Protein AF-A0A259IE24-F1 (afdb_monomer_lite)

pLDDT: mean 88.35, std 8.88, range [46.75, 97.12]

Structure (mmCIF, N/CA/C/O backbone):
data_AF-A0A259IE24-F1
#
_entry.id   AF-A0A259IE24-F1
#
loop_
_atom_site.group_PDB
_atom_site.id
_atom_site.type_symbol
_atom_site.label_atom_id
_atom_site.label_alt_id
_atom_site.label_comp_id
_atom_site.label_asym_id
_atom_site.label_entity_id
_atom_site.label_seq_id
_atom_site.pdbx_PDB_ins_code
_atom_site.Cartn_x
_atom_site.Cartn_y
_atom_site.Cartn_z
_atom_site.occupancy
_atom_site.B_iso_or_equiv
_atom_site.auth_seq_id
_atom_site.auth_comp_id
_atom_site.auth_asym_id
_atom_site.auth_atom_id
_atom_site.pdbx_PDB_model_num
ATOM 1 N N . ARG A 1 1 ? 9.094 -13.057 -19.485 1.00 52.09 1 ARG A N 1
ATOM 2 C CA . ARG A 1 1 ? 8.142 -11.927 -19.604 1.00 52.09 1 ARG A CA 1
ATOM 3 C C . ARG A 1 1 ? 6.835 -12.376 -18.971 1.00 52.09 1 ARG A C 1
ATOM 5 O O . ARG A 1 1 ? 6.214 -13.275 -19.516 1.00 52.09 1 ARG A O 1
ATOM 12 N N . ALA A 1 2 ? 6.496 -11.857 -17.792 1.00 59.56 2 ALA A N 1
ATOM 13 C CA . ALA A 1 2 ? 5.246 -12.177 -17.111 1.00 59.56 2 ALA A CA 1
ATOM 14 C C . ALA A 1 2 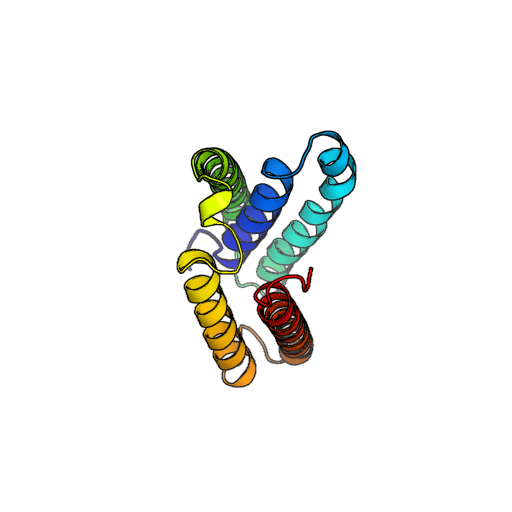? 4.236 -11.082 -17.459 1.00 59.56 2 ALA A C 1
ATOM 16 O O . ALA A 1 2 ? 4.346 -9.956 -16.986 1.00 59.56 2 ALA A O 1
ATOM 17 N N . MET A 1 3 ? 3.319 -11.387 -18.366 1.00 56.72 3 MET A N 1
ATOM 18 C CA . MET A 1 3 ? 2.126 -10.576 -18.562 1.00 56.72 3 MET A CA 1
ATOM 19 C C . MET A 1 3 ? 1.089 -11.109 -17.568 1.00 56.72 3 MET A C 1
ATOM 21 O O . MET A 1 3 ? 0.931 -12.332 -17.510 1.00 56.72 3 MET A O 1
ATOM 25 N N . PRO A 1 4 ? 0.386 -10.275 -16.785 1.00 73.81 4 PRO A N 1
ATOM 26 C CA . PRO A 1 4 ? 0.407 -8.800 -16.686 1.00 73.81 4 PRO A CA 1
ATOM 27 C C . PRO A 1 4 ? 1.441 -8.205 -15.691 1.00 73.81 4 PRO A C 1
ATOM 29 O O . PRO A 1 4 ? 1.991 -8.908 -14.846 1.00 73.81 4 PRO A O 1
ATOM 32 N N . SER A 1 5 ? 1.665 -6.880 -15.753 1.00 78.44 5 SER A N 1
ATOM 33 C CA . SER A 1 5 ? 2.548 -6.141 -14.823 1.00 78.44 5 SER A CA 1
ATOM 34 C C . SER A 1 5 ? 1.998 -6.137 -13.390 1.00 78.44 5 SER A C 1
ATOM 36 O O . SER A 1 5 ? 1.028 -5.438 -13.086 1.00 78.44 5 SER A O 1
ATOM 38 N N . GLY A 1 6 ? 2.655 -6.867 -12.481 1.00 83.88 6 GLY A N 1
ATOM 39 C CA . GLY A 1 6 ? 2.269 -6.928 -11.065 1.00 83.88 6 GLY A CA 1
ATOM 40 C C . GLY A 1 6 ? 2.312 -5.567 -10.358 1.00 83.88 6 GLY A C 1
ATOM 41 O O . GLY A 1 6 ? 1.406 -5.243 -9.597 1.00 83.88 6 GLY A O 1
ATOM 42 N N . HIS A 1 7 ? 3.302 -4.723 -10.673 1.00 85.62 7 HIS A N 1
ATOM 43 C CA . HIS A 1 7 ? 3.398 -3.358 -10.137 1.00 85.62 7 HIS A CA 1
ATOM 44 C C . HIS A 1 7 ? 2.174 -2.518 -10.502 1.00 85.62 7 HIS A C 1
ATOM 46 O O . HIS A 1 7 ? 1.610 -1.823 -9.657 1.00 85.62 7 HIS A O 1
ATOM 52 N N . THR A 1 8 ? 1.742 -2.613 -11.759 1.00 90.50 8 THR A N 1
ATOM 53 C CA . THR A 1 8 ? 0.589 -1.859 -12.244 1.00 90.50 8 THR A CA 1
ATOM 54 C C . THR A 1 8 ? -0.710 -2.388 -11.645 1.00 90.50 8 THR A C 1
ATOM 56 O O . THR A 1 8 ? -1.538 -1.587 -11.220 1.00 90.50 8 THR A O 1
ATOM 59 N N . ILE A 1 9 ? -0.862 -3.713 -11.535 1.00 93.00 9 ILE A N 1
ATOM 60 C CA . ILE A 1 9 ? -2.023 -4.325 -10.871 1.00 93.00 9 ILE A CA 1
ATOM 61 C C . ILE A 1 9 ? -2.140 -3.828 -9.437 1.00 93.00 9 ILE A C 1
ATOM 63 O O . ILE A 1 9 ? -3.191 -3.318 -9.060 1.00 93.00 9 ILE A O 1
ATOM 67 N N . THR A 1 10 ? -1.070 -3.942 -8.649 1.00 92.38 10 THR A N 1
ATOM 68 C CA . THR A 1 10 ? -1.093 -3.565 -7.233 1.00 92.38 10 THR A CA 1
ATOM 69 C C . THR A 1 10 ? -1.372 -2.073 -7.060 1.00 92.38 10 THR A C 1
ATOM 71 O O . THR A 1 10 ? -2.230 -1.708 -6.257 1.00 92.38 10 THR A O 1
ATOM 74 N N . ALA A 1 11 ? -0.724 -1.206 -7.847 1.00 93.06 11 ALA A N 1
ATOM 75 C CA . ALA A 1 11 ? -0.946 0.238 -7.774 1.00 93.06 11 ALA A CA 1
ATOM 76 C C . ALA A 1 11 ? -2.407 0.613 -8.080 1.00 93.06 11 ALA A C 1
ATOM 78 O O . ALA A 1 11 ? -3.037 1.336 -7.305 1.00 93.06 11 ALA A O 1
ATOM 79 N N . PHE A 1 12 ? -2.973 0.081 -9.170 1.00 95.44 12 PHE A N 1
ATOM 80 C CA . PHE A 1 12 ? -4.363 0.353 -9.540 1.00 95.44 12 PHE A CA 1
ATOM 81 C C . PHE A 1 12 ? -5.367 -0.307 -8.591 1.00 95.44 12 PHE A C 1
ATOM 83 O O . PHE A 1 12 ? -6.411 0.288 -8.331 1.00 95.44 12 PHE A O 1
ATOM 90 N N . ALA A 1 13 ? -5.069 -1.480 -8.025 1.00 96.19 13 ALA A N 1
ATOM 91 C CA . ALA A 1 13 ? -5.919 -2.137 -7.030 1.00 96.19 13 ALA A CA 1
ATOM 92 C C . ALA A 1 13 ? -6.012 -1.336 -5.729 1.00 96.19 13 ALA A C 1
ATOM 94 O O . ALA A 1 13 ? -7.112 -1.117 -5.224 1.00 96.19 13 ALA A O 1
ATOM 95 N N . VAL A 1 14 ? -4.885 -0.838 -5.214 1.00 94.31 14 VAL A N 1
ATOM 96 C CA . VAL A 1 14 ? -4.868 -0.014 -3.996 1.00 94.31 14 VAL A CA 1
ATOM 97 C C . VAL A 1 14 ? -5.611 1.301 -4.225 1.00 94.31 14 VAL A C 1
ATOM 99 O O . VAL A 1 14 ? -6.507 1.646 -3.456 1.00 94.31 14 VAL A O 1
ATOM 102 N N . VAL A 1 15 ? -5.288 2.014 -5.306 1.00 94.88 15 VAL A N 1
ATOM 103 C CA . VAL A 1 15 ? -5.915 3.302 -5.627 1.00 94.88 15 VAL A CA 1
ATOM 104 C C . VAL A 1 15 ? -7.419 3.162 -5.866 1.00 94.88 15 VAL A C 1
ATOM 106 O O . VAL A 1 15 ? -8.200 3.931 -5.303 1.00 94.88 15 VAL A O 1
ATOM 109 N N . SER A 1 16 ? -7.848 2.174 -6.655 1.00 94.94 16 SER A N 1
ATOM 110 C CA . SER A 1 16 ? -9.277 1.945 -6.891 1.00 94.94 16 SER A CA 1
ATOM 111 C C . SER A 1 16 ? -9.997 1.503 -5.618 1.00 94.94 16 SER A C 1
ATOM 113 O O . SER A 1 16 ? -11.093 1.991 -5.355 1.00 94.94 16 SER A O 1
ATOM 115 N N . GLY A 1 17 ? -9.367 0.676 -4.778 1.00 94.25 17 GLY A N 1
ATOM 116 C CA . GLY A 1 17 ? -9.891 0.311 -3.463 1.00 94.25 17 GLY A CA 1
ATOM 117 C C . GLY A 1 17 ? -10.149 1.535 -2.583 1.00 94.25 17 GLY A C 1
ATOM 118 O O . GLY A 1 17 ? -11.267 1.715 -2.105 1.00 94.25 17 GLY A O 1
ATOM 119 N N . ILE A 1 18 ? -9.161 2.427 -2.439 1.00 92.56 18 ILE A N 1
ATOM 120 C CA . ILE A 1 18 ? -9.298 3.683 -1.680 1.00 92.56 18 ILE A CA 1
ATOM 121 C C . ILE A 1 18 ? -10.419 4.552 -2.265 1.00 92.56 18 ILE A C 1
ATOM 123 O O . ILE A 1 18 ? -11.289 5.032 -1.534 1.00 92.56 18 ILE A O 1
ATOM 127 N N . TYR A 1 19 ? -10.431 4.731 -3.586 1.00 93.88 19 TYR A N 1
ATOM 128 C CA . TYR A 1 19 ? -11.413 5.565 -4.273 1.00 93.88 19 TYR A CA 1
ATOM 129 C C . TYR A 1 19 ? -12.849 5.041 -4.097 1.00 93.88 19 TYR A C 1
ATOM 131 O O . TYR A 1 19 ? -13.746 5.795 -3.722 1.00 93.88 19 TYR A O 1
ATOM 139 N N . PHE A 1 20 ? -13.089 3.745 -4.315 1.00 93.25 20 PHE A N 1
ATOM 140 C CA . PHE A 1 20 ? -14.430 3.156 -4.231 1.00 93.25 20 PHE A CA 1
ATOM 141 C C . PHE A 1 20 ? -14.897 2.873 -2.797 1.00 93.25 20 PHE A C 1
ATOM 143 O O . PHE A 1 20 ? -16.111 2.810 -2.565 1.00 93.25 20 PHE A O 1
ATOM 150 N N . ALA A 1 21 ? -13.979 2.745 -1.836 1.00 90.94 21 ALA A N 1
ATOM 151 C CA . ALA A 1 21 ? -14.313 2.668 -0.415 1.00 90.94 21 ALA A CA 1
ATOM 152 C C . ALA A 1 21 ? -14.670 4.042 0.179 1.00 90.94 21 ALA A C 1
ATOM 154 O O . ALA A 1 21 ? -15.459 4.107 1.114 1.00 90.94 21 ALA A O 1
ATOM 155 N N . SER A 1 22 ? -14.149 5.134 -0.388 1.00 88.88 22 SER A N 1
ATOM 156 C CA . SER A 1 22 ? -14.409 6.493 0.101 1.00 88.88 22 SER A CA 1
ATOM 157 C C . SER A 1 22 ? -15.839 6.971 -0.172 1.00 88.88 22 SER A C 1
ATOM 159 O O . SER A 1 22 ? -16.481 6.562 -1.150 1.00 88.88 22 SER A O 1
ATOM 161 N N . ASP A 1 23 ? -16.319 7.899 0.657 1.00 86.06 23 ASP A N 1
ATOM 162 C CA . ASP A 1 23 ? -17.609 8.571 0.479 1.00 86.06 23 ASP A CA 1
ATOM 163 C C . ASP A 1 23 ? -17.652 9.451 -0.769 1.00 86.06 23 ASP A C 1
ATOM 165 O O . ASP A 1 23 ? -16.635 9.967 -1.239 1.00 86.06 23 ASP A O 1
ATOM 169 N N . ARG A 1 24 ? -18.862 9.680 -1.291 1.00 80.94 24 ARG A N 1
ATOM 170 C CA . ARG A 1 24 ? -19.077 10.395 -2.558 1.00 80.94 24 ARG A CA 1
ATOM 171 C C . ARG A 1 24 ? -18.483 11.809 -2.573 1.00 80.94 24 ARG A C 1
ATOM 173 O O . ARG A 1 24 ? -17.956 12.205 -3.607 1.00 80.94 24 ARG A O 1
ATOM 180 N N . ASN A 1 25 ? -18.496 12.521 -1.443 1.00 81.81 25 ASN A N 1
ATOM 181 C CA . ASN A 1 25 ? -17.887 13.853 -1.330 1.00 81.81 25 ASN A CA 1
ATOM 182 C C . ASN A 1 25 ? -16.352 13.811 -1.398 1.00 81.81 25 ASN A C 1
ATOM 184 O O . ASN A 1 25 ? -15.741 14.688 -2.000 1.00 81.81 25 ASN A O 1
ATOM 188 N N . ASN A 1 26 ? -15.727 12.770 -0.841 1.00 82.12 26 ASN A N 1
ATOM 189 C CA . ASN A 1 26 ? -14.271 12.619 -0.838 1.00 82.12 26 ASN A CA 1
ATOM 190 C C . ASN A 1 26 ? -13.745 12.053 -2.166 1.00 82.12 26 ASN A C 1
ATOM 192 O O . ASN A 1 26 ? -12.636 12.387 -2.577 1.00 82.12 26 ASN A O 1
ATOM 196 N N . ARG A 1 27 ? -14.550 11.259 -2.889 1.00 84.12 27 ARG A N 1
ATOM 197 C CA . ARG A 1 27 ? -14.184 10.700 -4.206 1.00 84.12 27 ARG A CA 1
ATOM 198 C C . ARG A 1 27 ? -13.749 11.763 -5.203 1.00 84.12 27 ARG A C 1
ATOM 200 O O . ARG A 1 27 ? -12.739 11.584 -5.876 1.00 84.12 27 ARG A O 1
ATOM 207 N N . THR A 1 28 ? -14.470 12.880 -5.275 1.00 80.94 28 THR A N 1
ATOM 208 C CA . THR A 1 28 ? -14.148 13.971 -6.207 1.00 80.94 28 THR A CA 1
ATOM 209 C C . THR A 1 28 ? -12.791 14.604 -5.910 1.00 80.94 28 THR A C 1
ATOM 211 O O . THR A 1 28 ? -12.162 15.118 -6.821 1.00 80.94 28 THR A O 1
ATOM 214 N N . SER A 1 29 ? -12.298 14.528 -4.672 1.00 86.75 29 SER A N 1
ATOM 215 C CA . SER A 1 29 ? -10.965 15.021 -4.305 1.00 86.75 29 SER A CA 1
ATOM 216 C C . SER A 1 29 ? -9.861 13.980 -4.534 1.00 86.75 29 SER A C 1
ATOM 218 O O . SER A 1 29 ? -8.696 14.330 -4.668 1.00 86.75 29 SER A O 1
ATOM 220 N N . LEU A 1 30 ? -10.203 12.690 -4.622 1.00 90.19 30 LEU A N 1
ATOM 221 C CA . LEU A 1 30 ? -9.232 11.592 -4.678 1.00 90.19 30 LEU A CA 1
ATOM 222 C C . LEU A 1 30 ? -8.850 11.149 -6.094 1.00 90.19 30 LEU A C 1
ATOM 224 O O . LEU A 1 30 ? -7.958 10.324 -6.235 1.00 90.19 30 LEU A O 1
ATOM 228 N N . TRP A 1 31 ? -9.479 11.664 -7.154 1.00 89.19 31 TRP A N 1
ATOM 229 C CA . TRP A 1 31 ? -9.234 11.180 -8.524 1.00 89.19 31 TRP A CA 1
ATOM 230 C C . TRP A 1 31 ? -7.760 11.278 -8.964 1.00 89.19 31 TRP A C 1
ATOM 232 O O . TRP A 1 31 ? -7.286 10.437 -9.726 1.00 89.19 31 TRP A O 1
ATOM 242 N N . TRP A 1 32 ? -7.015 12.271 -8.466 1.00 91.31 32 TRP A N 1
ATOM 243 C CA . TRP A 1 32 ? -5.627 12.519 -8.867 1.00 91.31 32 TRP A CA 1
ATOM 244 C C . TRP A 1 32 ? -4.673 11.390 -8.454 1.00 91.31 32 TRP A C 1
ATOM 246 O O . TRP A 1 32 ? -3.622 11.228 -9.070 1.00 91.31 32 TRP A O 1
ATOM 256 N N . ILE A 1 33 ? -5.030 10.553 -7.473 1.00 91.62 33 ILE A N 1
ATOM 257 C CA . ILE A 1 33 ? -4.178 9.431 -7.050 1.00 91.62 33 ILE A CA 1
ATOM 258 C C . ILE A 1 33 ? -4.033 8.369 -8.161 1.00 91.62 33 ILE A C 1
ATOM 260 O O . ILE A 1 33 ? -3.045 7.636 -8.190 1.00 91.62 33 ILE A O 1
ATOM 264 N N . PHE A 1 34 ? -4.957 8.323 -9.133 1.00 92.19 34 PHE A N 1
ATOM 265 C CA . PHE A 1 34 ? -4.811 7.498 -10.339 1.00 92.19 34 PHE A CA 1
ATOM 266 C C . PHE A 1 34 ? -3.666 7.971 -11.242 1.00 92.19 34 PHE A C 1
ATOM 268 O O . PHE A 1 34 ? -3.067 7.149 -11.931 1.00 92.19 34 PHE A O 1
ATOM 275 N N . ILE A 1 35 ? -3.309 9.260 -11.208 1.00 92.69 35 ILE A N 1
ATOM 276 C CA . ILE A 1 35 ? -2.142 9.780 -11.935 1.00 92.69 35 ILE A CA 1
ATOM 277 C C . ILE A 1 35 ? -0.859 9.191 -11.338 1.00 92.69 35 ILE A C 1
ATOM 279 O O . ILE A 1 35 ? 0.010 8.743 -12.084 1.00 92.69 35 ILE A O 1
ATOM 283 N N . ILE A 1 36 ? -0.765 9.099 -10.004 1.00 91.19 36 ILE A N 1
ATOM 284 C CA . ILE A 1 36 ? 0.373 8.444 -9.335 1.00 91.19 36 ILE A CA 1
ATOM 285 C C . ILE A 1 36 ? 0.469 6.973 -9.757 1.00 91.19 36 ILE A C 1
ATOM 287 O O . ILE A 1 36 ? 1.549 6.507 -10.122 1.00 91.19 36 ILE A O 1
ATOM 291 N N . ALA A 1 37 ? -0.652 6.244 -9.755 1.00 90.38 37 ALA A N 1
ATOM 292 C CA . ALA A 1 37 ? -0.673 4.855 -10.221 1.00 90.38 37 ALA A CA 1
ATOM 293 C C . ALA A 1 37 ? -0.268 4.736 -11.704 1.00 90.38 37 ALA A C 1
ATOM 295 O O . ALA A 1 37 ? 0.440 3.801 -12.081 1.00 90.38 37 ALA A O 1
ATOM 296 N N . GLY A 1 38 ? -0.650 5.713 -12.531 1.00 88.94 38 GLY A N 1
ATOM 297 C CA . GLY A 1 38 ? -0.202 5.840 -13.915 1.00 88.94 38 GLY A CA 1
ATOM 298 C C . GLY A 1 38 ? 1.318 5.969 -14.029 1.00 88.94 38 GLY A C 1
ATOM 299 O O . GLY A 1 38 ? 1.933 5.222 -14.789 1.00 88.94 38 GLY A O 1
ATOM 300 N N . PHE A 1 39 ? 1.948 6.833 -13.226 1.00 90.69 39 PHE A N 1
ATOM 301 C CA . PHE A 1 39 ? 3.410 6.956 -13.193 1.00 90.69 39 PHE A CA 1
ATOM 302 C C . PHE A 1 39 ? 4.105 5.667 -12.746 1.00 90.69 39 PHE A C 1
ATOM 304 O O . PHE A 1 39 ? 5.135 5.308 -13.316 1.00 90.69 39 PHE A O 1
ATOM 311 N N . ALA A 1 40 ? 3.522 4.922 -11.802 1.00 86.50 40 ALA A N 1
ATOM 312 C CA . ALA A 1 40 ? 4.034 3.608 -11.415 1.00 86.50 40 ALA A CA 1
ATOM 313 C C . ALA A 1 40 ? 3.965 2.584 -12.564 1.00 86.50 40 ALA A C 1
ATOM 315 O O . ALA A 1 40 ? 4.828 1.719 -12.672 1.00 86.50 40 ALA A O 1
ATOM 316 N N . GLY A 1 41 ? 2.965 2.677 -13.446 1.00 85.12 41 GLY A N 1
ATOM 317 C CA . GLY A 1 41 ? 2.894 1.868 -14.664 1.00 85.12 41 GLY A CA 1
ATOM 318 C C . GLY A 1 41 ? 3.908 2.296 -15.727 1.00 85.12 41 GLY A C 1
ATOM 319 O O . GLY A 1 41 ? 4.619 1.456 -16.277 1.00 85.12 41 GLY A O 1
ATOM 320 N N . ILE A 1 42 ? 4.014 3.602 -15.981 1.00 87.44 42 ILE A N 1
ATOM 321 C CA . ILE A 1 42 ? 4.941 4.173 -16.970 1.00 87.44 42 ILE A CA 1
ATOM 322 C C . ILE A 1 42 ? 6.397 3.890 -16.586 1.00 87.44 42 ILE A C 1
ATOM 324 O O . ILE A 1 42 ? 7.196 3.565 -17.462 1.00 87.44 42 ILE A O 1
ATOM 328 N N . SER A 1 43 ? 6.746 3.919 -15.296 1.00 85.94 43 SER A N 1
ATOM 329 C CA . SER A 1 43 ? 8.106 3.595 -14.844 1.00 85.94 43 SER A CA 1
ATOM 330 C C . SER A 1 43 ? 8.530 2.180 -15.254 1.00 85.94 43 SER A C 1
ATOM 332 O O . SER A 1 43 ? 9.676 1.969 -15.642 1.00 85.94 43 SER A O 1
ATOM 334 N N . ARG A 1 44 ? 7.600 1.212 -15.277 1.00 83.25 44 ARG A N 1
ATOM 335 C CA . ARG A 1 44 ? 7.883 -0.159 -15.737 1.00 83.25 44 ARG A CA 1
ATOM 336 C C . ARG A 1 44 ? 8.163 -0.240 -17.228 1.00 83.25 44 ARG A C 1
ATOM 338 O O . ARG A 1 44 ? 8.958 -1.079 -17.648 1.00 83.25 44 ARG A O 1
ATOM 345 N N . ASN A 1 45 ? 7.514 0.613 -18.013 1.00 84.44 45 ASN A N 1
ATOM 346 C CA . ASN A 1 45 ? 7.800 0.729 -19.434 1.00 84.44 45 ASN A CA 1
ATOM 347 C C . ASN A 1 45 ? 9.147 1.427 -19.676 1.00 84.44 45 ASN A C 1
ATOM 349 O O . ASN A 1 45 ? 9.944 0.926 -20.463 1.00 84.44 45 ASN A O 1
ATOM 353 N N . ALA A 1 46 ? 9.438 2.506 -18.942 1.00 80.25 46 ALA A N 1
ATOM 354 C CA . ALA A 1 46 ? 10.697 3.248 -19.038 1.00 80.25 46 ALA A CA 1
ATOM 355 C C . ALA A 1 46 ? 11.928 2.403 -18.661 1.00 80.25 46 ALA A C 1
ATOM 357 O O . ALA A 1 46 ? 12.978 2.534 -19.279 1.00 80.25 46 ALA A O 1
ATOM 358 N N . LEU A 1 47 ? 11.788 1.487 -17.696 1.00 80.31 47 LEU A N 1
ATOM 359 C CA . LEU A 1 47 ? 12.826 0.513 -17.333 1.00 80.31 47 LEU A CA 1
ATOM 360 C C . LEU A 1 47 ? 12.970 -0.638 -18.351 1.00 80.31 47 LEU A C 1
ATOM 362 O O . LEU A 1 47 ? 13.765 -1.549 -18.135 1.00 80.31 47 LEU A O 1
ATOM 366 N N . GLY A 1 48 ? 12.172 -0.655 -19.426 1.00 79.00 48 GLY A N 1
ATOM 367 C CA . GLY A 1 48 ? 12.157 -1.732 -20.422 1.00 79.00 48 GLY A CA 1
ATOM 368 C C . GLY A 1 48 ? 11.627 -3.071 -19.892 1.00 79.00 48 GLY A C 1
ATOM 369 O O . GLY A 1 48 ? 11.746 -4.092 -20.569 1.00 79.00 48 GLY A O 1
ATOM 370 N N . ALA A 1 49 ? 11.041 -3.087 -18.689 1.00 78.75 49 ALA A N 1
ATOM 371 C CA . ALA A 1 49 ? 10.598 -4.305 -18.014 1.00 78.75 49 ALA A CA 1
ATOM 372 C C . ALA A 1 49 ? 9.265 -4.838 -18.565 1.00 78.75 49 ALA A C 1
ATOM 374 O O . ALA A 1 49 ? 9.041 -6.050 -18.571 1.00 78.75 49 ALA A O 1
ATOM 375 N N . HIS A 1 50 ? 8.387 -3.942 -19.028 1.00 82.81 50 HIS A N 1
ATOM 376 C CA . HIS A 1 50 ? 7.052 -4.276 -19.528 1.00 82.81 50 HIS A CA 1
ATOM 377 C C . HIS A 1 50 ? 6.662 -3.468 -20.768 1.00 82.81 50 HIS A C 1
ATOM 379 O O . HIS A 1 50 ? 6.999 -2.287 -20.905 1.00 82.81 50 HIS A O 1
ATOM 385 N N . TRP A 1 51 ? 5.887 -4.095 -21.655 1.00 86.38 51 TRP A N 1
ATOM 386 C CA . TRP A 1 51 ? 5.246 -3.394 -22.766 1.00 86.38 51 TRP A CA 1
ATOM 387 C C . TRP A 1 51 ? 4.074 -2.554 -22.259 1.00 86.38 51 TRP A C 1
ATOM 389 O O . TRP A 1 51 ? 3.463 -2.870 -21.237 1.00 86.38 51 TRP A O 1
ATOM 399 N N . LEU A 1 52 ? 3.710 -1.506 -23.004 1.00 85.12 52 LEU A N 1
ATOM 400 C CA . LEU A 1 52 ? 2.553 -0.670 -22.666 1.00 85.12 52 LEU A CA 1
ATOM 401 C C . LEU A 1 52 ? 1.264 -1.503 -22.543 1.00 85.12 52 LEU A C 1
ATOM 403 O O . LEU A 1 52 ? 0.442 -1.244 -21.671 1.00 85.12 52 LEU A O 1
ATOM 407 N N . THR A 1 53 ? 1.118 -2.554 -23.351 1.00 86.19 53 THR A N 1
ATOM 408 C CA . THR A 1 53 ? -0.002 -3.503 -23.274 1.00 86.19 53 THR A CA 1
ATOM 409 C C . THR A 1 53 ? -0.065 -4.246 -21.939 1.00 86.19 53 THR A C 1
ATOM 411 O O . THR A 1 53 ? -1.156 -4.443 -21.409 1.00 86.19 53 THR A O 1
ATOM 414 N N . ASP A 1 54 ? 1.080 -4.610 -21.354 1.00 85.19 54 ASP A N 1
ATOM 415 C CA . ASP A 1 54 ? 1.147 -5.300 -20.057 1.00 85.19 54 ASP A CA 1
ATOM 416 C C . ASP A 1 54 ? 0.731 -4.363 -18.915 1.00 85.19 54 ASP A C 1
ATOM 418 O O . ASP A 1 54 ? 0.111 -4.795 -17.940 1.00 85.19 54 ASP A O 1
ATOM 422 N N . VAL A 1 55 ? 1.071 -3.075 -19.050 1.00 85.19 55 VAL A N 1
ATOM 423 C CA . VAL A 1 55 ? 0.667 -2.003 -18.135 1.00 85.19 55 VAL A CA 1
ATOM 424 C C . VAL A 1 55 ? -0.838 -1.773 -18.250 1.00 85.19 55 VAL A C 1
ATOM 426 O O . VAL A 1 55 ? -1.525 -1.834 -17.240 1.00 85.19 55 VAL A O 1
ATOM 429 N N . LEU A 1 56 ? -1.387 -1.607 -19.457 1.00 89.12 56 LEU A N 1
ATOM 430 C CA . LEU A 1 56 ? -2.829 -1.407 -19.659 1.00 89.12 56 LEU A CA 1
ATOM 431 C C . LEU A 1 56 ? -3.665 -2.588 -19.144 1.00 89.12 56 LEU A C 1
ATOM 433 O O . LEU A 1 56 ? -4.678 -2.376 -18.473 1.00 89.12 56 LEU A O 1
ATOM 437 N N . ALA A 1 57 ? -3.218 -3.823 -19.392 1.00 90.31 57 ALA A N 1
ATOM 438 C CA . ALA A 1 57 ? -3.843 -5.015 -18.824 1.00 90.31 57 ALA A CA 1
ATOM 439 C C . ALA A 1 57 ? -3.794 -4.990 -17.287 1.00 90.31 57 ALA A C 1
ATOM 441 O O . ALA A 1 57 ? -4.799 -5.255 -16.628 1.00 90.31 57 ALA A O 1
ATOM 442 N N . GLY A 1 58 ? -2.651 -4.604 -16.711 1.00 89.94 58 GLY A N 1
ATOM 443 C CA . GLY A 1 58 ? -2.511 -4.434 -15.269 1.00 89.94 58 GLY A CA 1
ATOM 444 C C . GLY A 1 58 ? -3.423 -3.347 -14.691 1.00 89.94 58 GLY A C 1
ATOM 445 O O . GLY A 1 58 ? -4.031 -3.567 -13.647 1.00 89.94 58 GLY A O 1
ATOM 446 N N . CYS A 1 59 ? -3.587 -2.216 -15.386 1.00 92.12 59 CYS A N 1
ATOM 447 C CA . CYS A 1 59 ? -4.499 -1.141 -14.991 1.00 92.12 59 CYS A CA 1
ATOM 448 C C . CYS A 1 59 ? -5.939 -1.644 -14.907 1.00 92.12 59 CYS A C 1
ATOM 450 O O . CYS A 1 59 ? -6.621 -1.394 -13.914 1.00 92.12 59 CYS A O 1
ATOM 452 N N . ALA A 1 60 ? -6.391 -2.370 -15.936 1.00 93.19 60 ALA A N 1
ATOM 453 C CA . ALA A 1 60 ? -7.729 -2.941 -15.965 1.00 93.19 60 ALA A CA 1
ATOM 454 C C . ALA A 1 60 ? -7.916 -3.908 -14.788 1.00 93.19 60 ALA A C 1
ATOM 456 O O . ALA A 1 60 ? -8.768 -3.678 -13.934 1.00 93.19 60 ALA A O 1
ATOM 457 N N . ILE A 1 61 ? -7.072 -4.936 -14.678 1.00 94.62 61 ILE A N 1
ATOM 458 C CA . ILE A 1 61 ? -7.192 -5.954 -13.624 1.00 94.62 61 ILE A CA 1
ATOM 459 C C . ILE A 1 61 ? -7.134 -5.317 -12.231 1.00 94.62 61 ILE A C 1
ATOM 461 O O . ILE A 1 61 ? -7.947 -5.654 -11.369 1.00 94.62 61 ILE A O 1
ATOM 465 N N . GLY A 1 62 ? -6.228 -4.362 -12.015 1.00 94.75 62 GLY A N 1
ATOM 466 C CA . GLY A 1 62 ? -6.119 -3.625 -10.761 1.00 94.75 62 GLY A CA 1
ATOM 467 C C . GLY A 1 62 ? -7.394 -2.850 -10.431 1.00 94.75 62 GLY A C 1
ATOM 468 O O . GLY A 1 62 ? -7.932 -2.999 -9.337 1.00 94.75 62 GLY A O 1
ATOM 469 N N . LEU A 1 63 ? -7.933 -2.085 -11.384 1.00 95.69 63 LEU A N 1
ATOM 470 C CA . LEU A 1 63 ? -9.147 -1.289 -11.184 1.00 95.69 63 LEU A CA 1
ATOM 471 C C . LEU A 1 63 ? -10.360 -2.154 -10.817 1.00 95.69 63 LEU A C 1
ATOM 473 O O . LEU A 1 63 ? -11.089 -1.828 -9.879 1.00 95.69 63 LEU A O 1
ATOM 477 N N . TRP A 1 64 ? -10.553 -3.276 -11.515 1.00 96.38 64 TRP A N 1
ATOM 478 C CA . TRP A 1 64 ? -11.620 -4.227 -11.194 1.00 96.38 64 TRP A CA 1
ATOM 479 C C . TRP A 1 64 ? -11.407 -4.864 -9.818 1.00 96.38 64 TRP A C 1
ATOM 481 O O . TRP A 1 64 ? -12.348 -4.950 -9.031 1.00 96.38 64 TRP A O 1
ATOM 491 N N . SER A 1 65 ? -10.170 -5.244 -9.493 1.00 95.44 65 SER A N 1
ATOM 492 C CA . SER A 1 65 ? -9.829 -5.862 -8.207 1.00 95.44 65 SER A CA 1
ATOM 493 C C . SER A 1 65 ? -10.123 -4.939 -7.025 1.00 95.44 65 SER A C 1
ATOM 495 O O . SER A 1 65 ? -10.748 -5.369 -6.057 1.00 95.44 65 SER A O 1
ATOM 497 N N . GLY A 1 66 ? -9.730 -3.664 -7.092 1.00 94.75 66 GLY A N 1
ATOM 498 C CA . GLY A 1 66 ? -9.997 -2.727 -6.000 1.00 94.75 66 GLY A CA 1
ATOM 499 C C . GLY A 1 66 ? -11.461 -2.295 -5.920 1.00 94.75 66 GLY A C 1
ATOM 500 O O . GLY A 1 66 ? -11.983 -2.151 -4.817 1.00 94.75 66 GLY A O 1
ATOM 501 N N . MET A 1 67 ? -12.170 -2.184 -7.050 1.00 94.50 67 MET A N 1
ATOM 502 C CA . MET A 1 67 ? -13.621 -1.957 -7.048 1.00 94.50 67 MET A CA 1
ATOM 503 C C . MET A 1 67 ? -14.376 -3.111 -6.369 1.00 94.50 67 MET A C 1
ATOM 505 O O . MET A 1 67 ? -15.219 -2.870 -5.503 1.00 94.50 67 MET A O 1
ATOM 509 N N . LEU A 1 68 ? -14.049 -4.360 -6.720 1.00 95.44 68 LEU A N 1
ATOM 510 C CA . LEU A 1 68 ? -14.627 -5.548 -6.086 1.00 95.44 68 LEU A CA 1
ATOM 511 C C . LEU A 1 68 ? -14.246 -5.627 -4.605 1.00 95.44 68 LEU A C 1
ATOM 513 O O . LEU A 1 68 ? -15.114 -5.856 -3.766 1.00 95.44 68 LEU A O 1
ATOM 517 N N . GLY A 1 69 ? -12.981 -5.367 -4.269 1.00 93.44 69 GLY A N 1
ATOM 518 C CA . GLY A 1 69 ? -12.499 -5.324 -2.889 1.00 93.44 69 GLY A CA 1
ATOM 519 C C . GLY A 1 69 ? -13.245 -4.295 -2.037 1.00 93.44 69 GLY A C 1
ATOM 520 O O . GLY A 1 69 ? -13.676 -4.613 -0.931 1.00 93.44 69 GLY A O 1
ATOM 521 N N . ALA A 1 70 ? -13.485 -3.094 -2.567 1.00 93.00 70 ALA A N 1
ATOM 522 C CA . ALA A 1 70 ? -14.277 -2.066 -1.895 1.00 93.00 70 ALA A CA 1
ATOM 523 C C . ALA A 1 70 ? -15.751 -2.470 -1.727 1.00 93.00 70 ALA A C 1
ATOM 525 O O . ALA A 1 70 ? -16.368 -2.138 -0.716 1.00 93.00 70 ALA A O 1
ATOM 526 N N . GLY A 1 71 ? -16.322 -3.196 -2.693 1.00 92.19 71 GLY A N 1
ATOM 527 C CA . GLY A 1 71 ? -17.663 -3.771 -2.578 1.00 92.19 71 GLY A CA 1
ATOM 528 C C . GLY A 1 71 ? -17.748 -4.823 -1.470 1.00 92.19 71 GLY A C 1
ATOM 529 O O . GLY A 1 71 ? -18.620 -4.740 -0.608 1.00 92.19 71 GLY A O 1
ATOM 530 N N . LEU A 1 72 ? -16.803 -5.766 -1.446 1.00 92.00 72 LEU A N 1
ATOM 531 C CA . LEU A 1 72 ? -16.720 -6.815 -0.427 1.00 92.00 72 LEU A CA 1
ATOM 532 C C . LEU A 1 72 ? -16.441 -6.253 0.971 1.00 92.00 72 LEU A C 1
ATOM 534 O O . LEU A 1 72 ? -16.980 -6.764 1.948 1.00 92.00 72 LEU A O 1
ATOM 538 N N . ALA A 1 73 ? -15.657 -5.177 1.080 1.00 89.50 73 ALA A N 1
ATOM 539 C CA . ALA A 1 73 ? -15.368 -4.528 2.356 1.00 89.50 73 ALA A CA 1
ATOM 540 C C . ALA A 1 73 ? -16.638 -4.031 3.067 1.00 89.50 73 ALA A C 1
ATOM 542 O O . ALA A 1 73 ? -16.696 -4.062 4.293 1.00 89.50 73 ALA A O 1
ATOM 543 N N . ARG A 1 74 ? -17.688 -3.657 2.319 1.00 88.12 74 A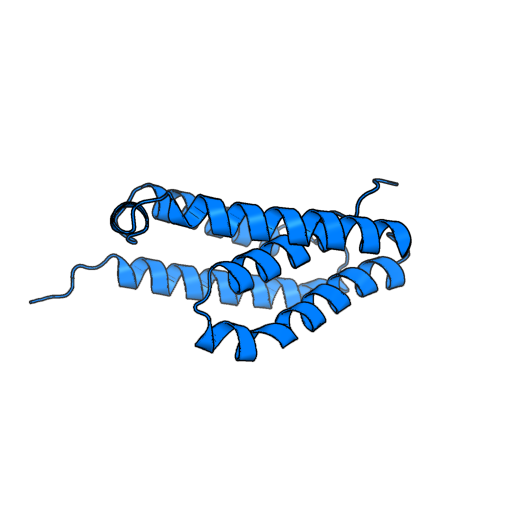RG A N 1
ATOM 544 C CA . ARG A 1 74 ? -18.990 -3.251 2.884 1.00 88.12 74 ARG A CA 1
ATOM 545 C C . ARG A 1 74 ? -19.743 -4.395 3.560 1.00 88.12 74 ARG A C 1
ATOM 547 O O . ARG A 1 74 ? -20.648 -4.143 4.344 1.00 88.12 74 ARG A O 1
ATOM 554 N N . LEU A 1 75 ? -19.388 -5.642 3.253 1.00 90.81 75 LEU A N 1
ATOM 555 C CA . LEU A 1 75 ? -19.961 -6.825 3.895 1.00 90.81 75 LEU A CA 1
ATOM 556 C C . LEU A 1 75 ? -19.301 -7.119 5.250 1.00 90.81 75 LEU A C 1
ATOM 558 O O . LEU A 1 75 ? -19.799 -7.948 6.010 1.00 90.81 75 LEU A O 1
ATOM 562 N N . ILE A 1 76 ? -18.173 -6.469 5.557 1.00 88.88 76 ILE A N 1
ATOM 563 C CA . ILE A 1 76 ? -17.439 -6.671 6.803 1.00 88.88 76 ILE A CA 1
ATOM 564 C C . ILE A 1 76 ? -17.981 -5.695 7.857 1.00 88.88 76 ILE A C 1
ATOM 566 O O . ILE A 1 76 ? -17.919 -4.485 7.647 1.00 88.88 76 ILE A O 1
ATOM 570 N N . PRO A 1 77 ? -18.467 -6.180 9.015 1.00 89.12 77 PRO A N 1
ATOM 571 C CA . PRO A 1 77 ? -18.929 -5.302 10.084 1.00 89.12 77 PRO A CA 1
ATOM 572 C C . PRO A 1 77 ? -17.806 -4.395 10.596 1.00 89.12 77 PRO A C 1
ATOM 574 O O . PRO A 1 77 ? -16.715 -4.881 10.906 1.00 89.12 77 PRO A O 1
ATOM 577 N N . GLU A 1 78 ? -18.095 -3.108 10.791 1.00 84.75 78 GLU A N 1
ATOM 578 C CA . GLU A 1 78 ? -17.123 -2.119 11.289 1.00 84.75 78 GLU A CA 1
ATOM 579 C C . GLU A 1 78 ? -16.488 -2.531 12.625 1.00 84.75 78 GLU A C 1
ATOM 581 O O . GLU A 1 78 ? -15.297 -2.321 12.854 1.00 84.75 78 GLU A O 1
ATOM 586 N N . ALA A 1 79 ? -17.247 -3.229 13.477 1.00 84.75 79 ALA A N 1
ATOM 587 C CA . ALA A 1 79 ? -16.757 -3.768 14.743 1.00 84.75 79 ALA A CA 1
ATOM 588 C C . ALA A 1 79 ? -15.540 -4.698 14.580 1.00 84.75 79 ALA A C 1
ATOM 590 O O . ALA A 1 79 ? -14.689 -4.733 15.467 1.00 84.75 79 ALA A O 1
ATOM 591 N N . LYS A 1 80 ? -15.435 -5.426 13.454 1.00 87.06 80 LYS A N 1
ATOM 592 C CA . LYS A 1 80 ? -14.299 -6.310 13.133 1.00 87.06 80 LYS A CA 1
ATOM 593 C C . LYS A 1 80 ? -13.091 -5.560 12.560 1.00 87.06 80 LYS A C 1
ATOM 595 O O . LYS A 1 80 ? -11.990 -6.106 12.565 1.00 87.06 80 LYS A O 1
ATOM 600 N N . LEU A 1 81 ? -13.290 -4.330 12.086 1.00 84.31 81 LEU A N 1
ATOM 601 C CA . LEU A 1 81 ? -12.245 -3.458 11.542 1.00 84.31 81 LEU A CA 1
ATOM 602 C C . LEU A 1 81 ? -11.599 -2.570 12.619 1.00 84.31 81 LEU A C 1
ATOM 604 O O . LEU A 1 81 ? -10.588 -1.922 12.355 1.00 84.31 81 LEU A O 1
ATOM 608 N N . ALA A 1 82 ? -12.145 -2.554 13.839 1.00 86.56 82 ALA A N 1
ATOM 609 C CA . ALA A 1 82 ? -11.569 -1.820 14.960 1.00 86.56 82 ALA A CA 1
ATOM 610 C C . ALA A 1 82 ? -10.143 -2.302 15.285 1.00 86.56 82 ALA A C 1
ATOM 612 O O . ALA A 1 82 ? -9.863 -3.500 15.287 1.00 86.56 82 ALA A O 1
ATOM 613 N N . ALA A 1 83 ? -9.250 -1.373 15.643 1.00 85.56 83 ALA A N 1
ATOM 614 C CA . ALA A 1 83 ? -7.820 -1.647 15.845 1.00 85.56 83 ALA A CA 1
ATOM 615 C C . ALA A 1 83 ? -7.509 -2.728 16.903 1.00 85.56 83 ALA A C 1
ATOM 617 O O . ALA A 1 83 ? -6.446 -3.347 16.866 1.00 85.56 83 ALA A O 1
ATOM 618 N N . ASN A 1 84 ? -8.441 -2.980 17.826 1.00 85.44 84 ASN A N 1
ATOM 619 C CA . ASN A 1 84 ? -8.305 -3.992 18.877 1.00 85.44 84 ASN A CA 1
ATOM 620 C C . ASN A 1 84 ? -8.663 -5.416 18.438 1.00 85.44 84 ASN A C 1
ATOM 622 O O . ASN A 1 84 ? -8.448 -6.359 19.199 1.00 85.44 84 ASN A O 1
ATOM 626 N N . GLN A 1 85 ? -9.183 -5.588 17.226 1.00 90.25 85 GLN A N 1
ATOM 627 C CA . GLN A 1 85 ? -9.543 -6.892 16.689 1.00 90.25 85 GLN A CA 1
ATOM 628 C C . GLN A 1 85 ? -8.328 -7.622 16.113 1.00 90.25 85 GLN A C 1
ATOM 630 O O . GLN A 1 85 ? -7.318 -7.022 15.738 1.00 90.25 85 GLN A O 1
ATOM 635 N N . ILE A 1 86 ? -8.440 -8.946 16.003 1.00 89.62 86 ILE A N 1
ATOM 636 C CA . ILE A 1 86 ? -7.358 -9.807 15.504 1.00 89.62 86 ILE A CA 1
ATOM 637 C C . ILE A 1 86 ? -7.005 -9.472 14.045 1.00 89.62 86 ILE A C 1
ATOM 639 O O . ILE A 1 86 ? -5.829 -9.455 13.697 1.00 89.62 86 ILE A O 1
ATOM 643 N N . GLY A 1 87 ? -7.997 -9.150 13.205 1.00 88.38 87 GLY A N 1
ATOM 644 C CA . GLY A 1 87 ? -7.791 -8.867 11.778 1.00 88.38 87 GLY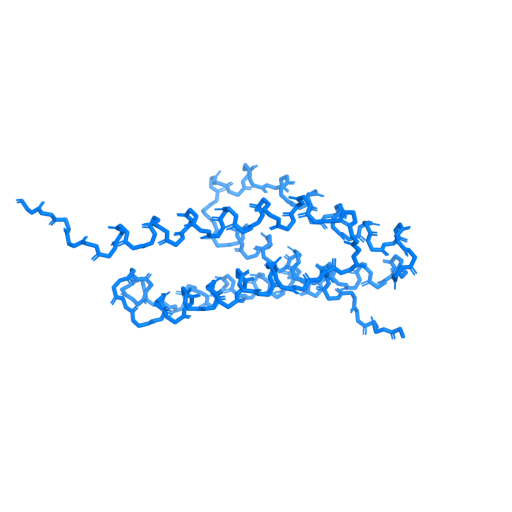 A CA 1
ATOM 645 C C . GLY A 1 87 ? -6.780 -7.739 11.520 1.00 88.38 87 GLY A C 1
ATOM 646 O O . GLY A 1 87 ? -5.732 -7.995 10.926 1.00 88.38 87 GLY A O 1
ATOM 647 N N . PRO A 1 88 ? -7.025 -6.510 12.012 1.00 90.44 88 PRO A N 1
ATOM 648 C CA . PRO A 1 88 ? -6.075 -5.406 11.874 1.00 90.44 88 PRO A CA 1
ATOM 649 C C . PRO A 1 88 ? -4.701 -5.680 12.504 1.00 90.44 88 PRO A C 1
ATOM 651 O O . PRO A 1 88 ? -3.689 -5.213 11.988 1.00 90.44 88 PRO A O 1
ATOM 654 N N . ARG A 1 89 ? -4.627 -6.474 13.581 1.00 91.25 89 ARG A N 1
ATOM 655 C CA . ARG A 1 89 ? -3.344 -6.871 14.190 1.00 91.25 89 ARG A CA 1
ATOM 656 C C . ARG A 1 89 ? -2.529 -7.795 13.288 1.00 91.25 89 ARG A C 1
ATOM 658 O O . ARG A 1 89 ? -1.328 -7.587 13.149 1.00 91.25 89 ARG A O 1
ATOM 665 N N . LEU A 1 90 ? -3.167 -8.773 12.643 1.00 91.94 90 LEU A N 1
ATOM 666 C CA . LEU A 1 90 ? -2.503 -9.619 11.646 1.00 91.94 90 LEU A CA 1
ATOM 667 C C . LEU A 1 90 ? -2.018 -8.787 10.453 1.00 91.94 90 LEU A C 1
ATOM 669 O O . LEU A 1 90 ? -0.898 -8.980 9.985 1.00 91.94 90 LEU A O 1
ATOM 673 N N . LEU A 1 91 ? -2.814 -7.809 10.013 1.00 91.00 91 LEU A N 1
ATOM 674 C CA . LEU A 1 91 ? -2.402 -6.878 8.962 1.00 91.00 91 LEU A CA 1
ATOM 675 C C . LEU A 1 91 ? -1.177 -6.045 9.381 1.00 91.00 91 LEU A C 1
ATOM 677 O O . LEU A 1 91 ? -0.255 -5.862 8.587 1.00 91.00 91 LEU A O 1
ATOM 681 N N . ALA A 1 92 ? -1.120 -5.600 10.640 1.00 93.19 92 ALA A N 1
ATOM 682 C CA . ALA A 1 92 ? 0.026 -4.874 11.182 1.00 93.19 92 ALA A CA 1
ATOM 683 C C . ALA A 1 92 ? 1.318 -5.716 11.194 1.00 93.19 92 ALA A C 1
ATOM 685 O O . ALA A 1 92 ? 2.389 -5.186 10.897 1.00 93.19 92 ALA A O 1
ATOM 686 N N . LEU A 1 93 ? 1.231 -7.029 11.452 1.00 93.38 93 LEU A N 1
ATOM 687 C CA . LEU A 1 93 ? 2.379 -7.940 11.319 1.00 93.38 93 LEU A CA 1
ATOM 688 C C . LEU A 1 93 ? 2.885 -8.015 9.871 1.00 93.38 93 LEU A C 1
ATOM 690 O O . LEU A 1 93 ? 4.094 -8.013 9.645 1.00 93.38 93 LEU A O 1
ATOM 694 N N . GLY A 1 94 ? 1.979 -8.002 8.888 1.00 94.00 94 GLY A N 1
ATOM 695 C CA . GLY A 1 94 ? 2.347 -7.875 7.474 1.00 94.00 94 GLY A CA 1
ATOM 696 C C . GLY A 1 94 ? 3.113 -6.578 7.183 1.00 94.00 94 GLY A C 1
ATOM 697 O O . GLY A 1 94 ? 4.082 -6.583 6.424 1.00 94.00 94 GLY A O 1
ATOM 698 N N . GLY A 1 95 ? 2.746 -5.479 7.849 1.00 93.75 95 GLY A N 1
ATOM 699 C CA . GLY A 1 95 ? 3.489 -4.216 7.801 1.00 93.75 95 GLY A CA 1
ATOM 700 C C . GLY A 1 95 ? 4.932 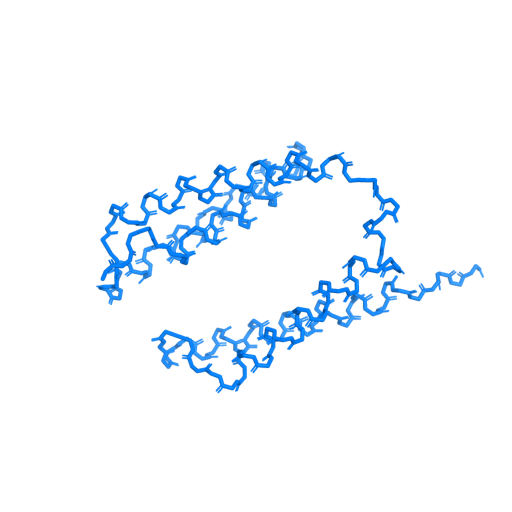-4.347 8.304 1.00 93.75 95 GLY A C 1
ATOM 701 O O . GLY A 1 95 ? 5.851 -3.857 7.652 1.00 93.75 95 GLY A O 1
ATOM 702 N N . LEU A 1 96 ? 5.156 -5.070 9.407 1.00 95.38 96 LEU A N 1
ATOM 703 C CA . LEU A 1 96 ? 6.507 -5.357 9.914 1.00 95.38 96 LEU A CA 1
ATOM 704 C C . LEU A 1 96 ? 7.320 -6.219 8.940 1.00 95.38 96 LEU A C 1
ATOM 706 O O . LEU A 1 96 ? 8.483 -5.917 8.681 1.00 95.38 96 LEU A O 1
ATOM 710 N N . ALA A 1 97 ? 6.702 -7.250 8.357 1.00 95.62 97 ALA A N 1
ATOM 711 C CA . ALA A 1 97 ? 7.342 -8.062 7.323 1.00 95.62 97 ALA A CA 1
ATOM 712 C C . ALA A 1 97 ? 7.726 -7.213 6.097 1.00 95.62 97 ALA A C 1
ATOM 714 O O . ALA A 1 97 ? 8.804 -7.380 5.533 1.00 95.62 97 ALA A O 1
ATOM 715 N N . THR A 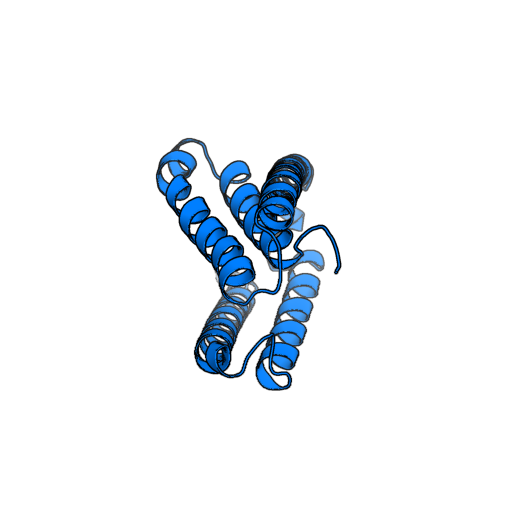1 98 ? 6.879 -6.250 5.729 1.00 94.12 98 THR A N 1
ATOM 716 C CA . THR A 1 98 ? 7.141 -5.327 4.617 1.00 94.12 98 THR A CA 1
ATOM 717 C C . THR A 1 98 ? 8.328 -4.414 4.925 1.00 94.12 98 THR A C 1
ATOM 719 O O . THR A 1 98 ? 9.199 -4.252 4.077 1.00 94.12 98 THR A O 1
ATOM 722 N N . ILE A 1 99 ? 8.417 -3.872 6.147 1.00 96.25 99 ILE A N 1
ATOM 723 C CA . ILE A 1 99 ? 9.584 -3.094 6.595 1.00 96.25 99 ILE A CA 1
ATOM 724 C C . ILE A 1 99 ? 10.863 -3.931 6.500 1.00 96.25 99 ILE A C 1
ATOM 726 O O . ILE A 1 99 ? 11.863 -3.453 5.973 1.00 96.25 99 ILE A O 1
ATOM 730 N N . TYR A 1 100 ? 10.831 -5.177 6.976 1.00 96.31 100 TYR A N 1
ATOM 731 C CA . TYR A 1 100 ? 11.988 -6.068 6.911 1.00 96.31 100 TYR A CA 1
ATOM 732 C C . TYR A 1 100 ? 12.471 -6.273 5.469 1.00 96.31 100 TYR A C 1
ATOM 734 O O . TYR A 1 100 ? 13.661 -6.127 5.195 1.00 96.31 100 TYR A O 1
ATOM 742 N N . VAL A 1 101 ? 11.555 -6.551 4.537 1.00 95.44 101 VAL A N 1
ATOM 743 C CA . VAL A 1 101 ? 11.901 -6.724 3.118 1.00 95.44 101 VAL A CA 1
ATOM 744 C C . VAL A 1 101 ? 12.483 -5.436 2.534 1.00 95.44 101 VAL A C 1
ATOM 746 O O . VAL A 1 101 ? 13.546 -5.489 1.927 1.00 95.44 101 VAL A O 1
ATOM 749 N N . LEU A 1 102 ? 11.848 -4.283 2.771 1.00 94.19 102 LEU A N 1
ATOM 750 C CA . LEU A 1 102 ? 12.311 -2.985 2.256 1.00 94.19 102 LEU A CA 1
ATOM 751 C C . LEU A 1 102 ? 13.685 -2.558 2.796 1.00 94.19 102 LEU A C 1
ATOM 753 O O . LEU A 1 102 ? 14.369 -1.767 2.159 1.00 94.19 102 LEU A O 1
ATOM 757 N N . LEU A 1 103 ? 14.085 -3.041 3.976 1.00 94.12 103 LEU A N 1
ATOM 758 C CA . LEU A 1 103 ? 15.390 -2.729 4.566 1.00 94.12 103 LEU A CA 1
ATOM 759 C C . LEU A 1 103 ? 16.496 -3.709 4.163 1.00 94.12 103 LEU A C 1
ATOM 761 O O . LEU A 1 103 ? 17.671 -3.365 4.266 1.00 94.12 103 LEU A O 1
ATOM 765 N N . THR A 1 104 ? 16.142 -4.929 3.757 1.00 94.00 104 THR A N 1
ATOM 766 C CA . THR A 1 104 ? 17.114 -6.012 3.526 1.00 94.00 104 THR A CA 1
ATOM 767 C C . THR A 1 104 ? 17.284 -6.384 2.061 1.00 94.00 104 THR A C 1
ATOM 769 O O . THR A 1 104 ? 18.285 -7.005 1.712 1.00 94.00 104 THR A O 1
ATOM 772 N N . GLN A 1 105 ? 16.328 -6.029 1.203 1.00 92.94 105 GLN A N 1
ATOM 773 C CA . GLN A 1 105 ? 16.323 -6.385 -0.211 1.00 92.94 105 GLN A CA 1
ATOM 774 C C . GLN A 1 105 ? 16.286 -5.128 -1.077 1.00 92.94 105 GLN A C 1
ATOM 776 O O . GLN A 1 105 ? 15.507 -4.214 -0.828 1.00 92.94 105 GLN A O 1
ATOM 781 N N . THR A 1 106 ? 17.071 -5.109 -2.154 1.00 89.00 106 THR A N 1
ATOM 782 C CA . THR A 1 106 ? 16.931 -4.085 -3.195 1.00 89.00 106 THR A CA 1
ATOM 783 C C . THR A 1 106 ? 15.805 -4.477 -4.144 1.00 89.00 106 THR A C 1
ATOM 785 O O . THR A 1 106 ? 15.961 -5.381 -4.963 1.00 89.00 106 THR A O 1
ATOM 788 N N . LEU A 1 107 ? 14.664 -3.790 -4.049 1.00 86.12 107 LEU A N 1
ATOM 789 C CA . LEU A 1 107 ? 13.546 -3.979 -4.975 1.00 86.12 107 LEU A CA 1
ATOM 790 C C . LEU A 1 107 ? 13.769 -3.227 -6.298 1.00 86.12 107 LEU A C 1
ATOM 792 O O . LEU A 1 107 ? 13.910 -2.004 -6.315 1.00 86.12 107 LEU A O 1
ATOM 796 N N . ASP A 1 108 ? 13.740 -3.976 -7.405 1.00 83.00 108 ASP A N 1
ATOM 797 C CA . ASP A 1 108 ? 13.913 -3.555 -8.808 1.00 83.00 108 ASP A CA 1
ATOM 798 C C . ASP A 1 108 ? 15.254 -2.912 -9.182 1.00 83.00 108 ASP A C 1
ATOM 800 O O . ASP A 1 108 ? 15.888 -3.342 -10.143 1.00 83.00 108 ASP A O 1
ATOM 804 N N . SER A 1 109 ? 15.653 -1.845 -8.492 1.00 83.38 109 SER A N 1
ATOM 805 C CA . SER A 1 109 ? 16.821 -1.030 -8.823 1.00 83.38 109 SER A CA 1
ATOM 806 C C . SER A 1 109 ? 17.345 -0.298 -7.592 1.00 83.38 109 SER A C 1
ATOM 808 O O . SER A 1 109 ? 16.578 0.127 -6.726 1.00 83.38 109 SER A O 1
ATOM 810 N N . GLU A 1 110 ? 18.658 -0.082 -7.549 1.00 87.38 110 GLU A N 1
ATOM 811 C CA . GLU A 1 110 ? 19.329 0.684 -6.494 1.00 87.38 110 GLU A CA 1
ATOM 812 C C . GLU A 1 110 ? 18.869 2.146 -6.441 1.00 87.38 110 GLU A C 1
ATOM 814 O O . GLU A 1 110 ? 18.821 2.743 -5.368 1.00 87.38 110 GLU A O 1
ATOM 819 N N . LEU A 1 111 ? 18.434 2.713 -7.572 1.00 85.94 111 LEU A N 1
ATOM 820 C CA . LEU A 1 111 ? 17.924 4.087 -7.617 1.00 85.94 111 LEU A CA 1
ATOM 821 C C . LEU A 1 111 ? 16.669 4.274 -6.746 1.00 85.94 111 LEU A C 1
ATOM 823 O O . LEU A 1 111 ? 16.410 5.369 -6.249 1.00 85.94 111 LEU A O 1
ATOM 827 N N . ASN A 1 112 ? 15.908 3.200 -6.519 1.00 87.50 112 ASN A N 1
ATOM 828 C CA . ASN A 1 112 ? 14.678 3.240 -5.735 1.00 87.50 112 ASN A CA 1
ATOM 829 C C . ASN A 1 112 ? 14.927 3.197 -4.220 1.00 87.50 112 ASN A C 1
ATOM 831 O O . ASN A 1 112 ? 13.965 3.279 -3.459 1.00 87.50 112 ASN A O 1
ATOM 835 N N . GLN A 1 113 ? 16.175 3.066 -3.758 1.00 89.44 113 GLN A N 1
ATOM 836 C CA . GLN A 1 113 ? 16.490 2.901 -2.333 1.00 89.44 113 GLN A CA 1
ATOM 837 C C . GLN A 1 113 ? 16.000 4.070 -1.467 1.00 89.44 113 GLN A C 1
ATOM 839 O O . GLN A 1 113 ? 15.434 3.865 -0.394 1.00 89.44 113 GLN A O 1
ATOM 844 N N . SER A 1 114 ? 16.109 5.305 -1.961 1.00 92.12 114 SER A N 1
ATOM 845 C CA . SER A 1 114 ? 15.584 6.489 -1.264 1.00 92.12 114 SER A CA 1
ATOM 846 C C . SER A 1 114 ? 14.063 6.422 -1.066 1.00 92.12 114 SER A C 1
ATOM 848 O O . SER A 1 114 ? 13.559 6.716 0.020 1.00 92.12 114 SER A O 1
ATOM 850 N N . LEU A 1 115 ? 13.329 5.973 -2.088 1.00 90.50 115 LEU A N 1
ATOM 851 C CA . LEU A 1 115 ? 11.884 5.761 -2.019 1.00 90.50 115 LEU A CA 1
ATOM 852 C C . LEU A 1 115 ? 11.526 4.584 -1.102 1.00 90.50 115 LEU A C 1
ATOM 854 O O . LEU A 1 115 ? 10.547 4.676 -0.365 1.00 90.50 115 LEU A O 1
ATOM 858 N N . GLN A 1 116 ? 12.329 3.515 -1.081 1.00 93.88 116 GLN A N 1
ATOM 859 C CA . GLN A 1 116 ? 12.130 2.392 -0.158 1.00 93.88 116 GLN A CA 1
ATOM 860 C C . GLN A 1 116 ? 12.250 2.841 1.302 1.00 93.88 116 GLN A C 1
ATOM 862 O O . GLN A 1 116 ? 11.362 2.537 2.100 1.00 93.88 116 GLN A O 1
ATOM 867 N N . TYR A 1 117 ? 13.258 3.649 1.651 1.00 94.12 117 TYR A N 1
ATOM 868 C CA . TYR A 1 117 ? 13.368 4.218 2.999 1.00 94.12 117 TYR A CA 1
ATOM 869 C C . TYR A 1 117 ? 12.207 5.154 3.348 1.00 94.12 117 TYR A C 1
ATOM 871 O O . TYR A 1 117 ? 11.706 5.116 4.475 1.00 94.12 117 TYR A O 1
ATOM 879 N N . ALA A 1 118 ? 11.718 5.946 2.389 1.00 95.25 118 ALA A N 1
ATOM 880 C CA . ALA A 1 118 ? 10.518 6.757 2.592 1.00 95.25 118 ALA A CA 1
ATOM 881 C C . ALA A 1 118 ? 9.280 5.884 2.881 1.00 95.25 118 ALA A C 1
ATOM 883 O O . ALA A 1 118 ? 8.506 6.187 3.793 1.00 95.25 118 ALA A O 1
ATOM 884 N N . CYS A 1 119 ? 9.117 4.760 2.173 1.00 93.94 119 CYS A N 1
ATOM 885 C CA . CYS A 1 119 ? 8.065 3.782 2.451 1.00 93.94 119 CYS A CA 1
ATOM 886 C C . CYS A 1 119 ? 8.223 3.136 3.835 1.00 93.94 119 CYS A C 1
ATOM 888 O O . CYS A 1 119 ? 7.233 3.012 4.555 1.00 93.94 119 CYS A O 1
ATOM 890 N N . VAL A 1 120 ? 9.445 2.783 4.249 1.00 96.50 120 VAL A N 1
ATOM 891 C CA . VAL A 1 120 ? 9.716 2.263 5.602 1.00 96.50 120 VAL A CA 1
ATOM 892 C C . VAL A 1 120 ? 9.291 3.271 6.666 1.00 96.50 120 VAL A C 1
ATOM 894 O O . VAL A 1 120 ? 8.606 2.895 7.621 1.00 96.50 120 VAL A O 1
ATOM 897 N N . ALA A 1 121 ? 9.640 4.549 6.497 1.00 97.12 121 ALA A N 1
ATOM 898 C CA . ALA A 1 121 ? 9.235 5.604 7.419 1.00 97.12 121 ALA A CA 1
ATOM 899 C C . ALA A 1 121 ? 7.703 5.725 7.492 1.00 97.12 121 ALA A C 1
ATOM 901 O O . ALA A 1 121 ? 7.135 5.740 8.585 1.00 97.12 121 ALA A O 1
ATOM 902 N N . LEU A 1 122 ? 7.020 5.722 6.344 1.00 96.12 122 LEU A N 1
ATOM 903 C CA . LEU A 1 122 ? 5.560 5.806 6.269 1.00 96.12 122 LEU A CA 1
ATOM 904 C C . LEU A 1 122 ? 4.861 4.618 6.951 1.00 96.12 122 LEU A C 1
ATOM 906 O O . LEU A 1 122 ? 3.921 4.818 7.727 1.00 96.12 122 LEU A O 1
ATOM 910 N N . ILE A 1 123 ? 5.325 3.387 6.713 1.00 95.88 123 ILE A N 1
ATOM 911 C CA . ILE A 1 123 ? 4.771 2.188 7.364 1.00 95.88 123 ILE A CA 1
ATOM 912 C C . ILE A 1 123 ? 5.048 2.236 8.872 1.00 95.88 123 ILE A C 1
ATOM 914 O O . ILE A 1 123 ? 4.148 1.960 9.662 1.00 95.88 123 ILE A O 1
ATOM 918 N N . SER A 1 124 ? 6.242 2.663 9.288 1.00 96.50 124 SER A N 1
ATOM 919 C CA . SER A 1 124 ? 6.607 2.786 10.707 1.00 96.50 124 SER A CA 1
ATOM 920 C C . SER A 1 124 ? 5.723 3.798 11.441 1.00 96.50 124 SER A C 1
ATOM 922 O O . SER A 1 124 ? 5.217 3.507 12.526 1.00 96.50 124 SER A O 1
ATOM 924 N N . ILE A 1 125 ? 5.459 4.958 10.828 1.00 96.81 125 ILE A N 1
ATOM 925 C CA . ILE A 1 125 ? 4.527 5.963 11.362 1.00 96.81 125 ILE A CA 1
ATOM 926 C C . ILE A 1 125 ? 3.115 5.375 11.457 1.00 96.81 125 ILE A C 1
ATOM 928 O O . ILE A 1 125 ? 2.455 5.517 12.486 1.00 96.81 125 ILE A O 1
ATOM 932 N N . THR A 1 126 ? 2.663 4.668 10.420 1.00 94.88 126 THR A N 1
ATOM 933 C CA . THR A 1 126 ? 1.331 4.045 10.389 1.00 94.88 126 THR A CA 1
ATOM 934 C C . THR A 1 126 ? 1.176 3.007 11.500 1.00 94.88 126 THR A C 1
ATOM 936 O O . THR A 1 126 ? 0.160 2.995 12.193 1.00 94.88 126 THR A O 1
ATOM 939 N N . LEU A 1 127 ? 2.201 2.187 11.743 1.00 95.31 127 LEU A N 1
ATOM 940 C CA . LEU A 1 127 ? 2.219 1.216 12.836 1.00 95.31 127 LEU A CA 1
ATOM 941 C C . LEU A 1 127 ? 2.242 1.895 14.210 1.00 95.31 127 LEU A C 1
ATOM 943 O O . LEU A 1 127 ? 1.517 1.468 15.108 1.00 95.31 127 LEU A O 1
ATOM 947 N N . ALA A 1 128 ? 3.000 2.980 14.381 1.00 95.00 128 ALA A N 1
ATOM 948 C CA . ALA A 1 128 ? 3.002 3.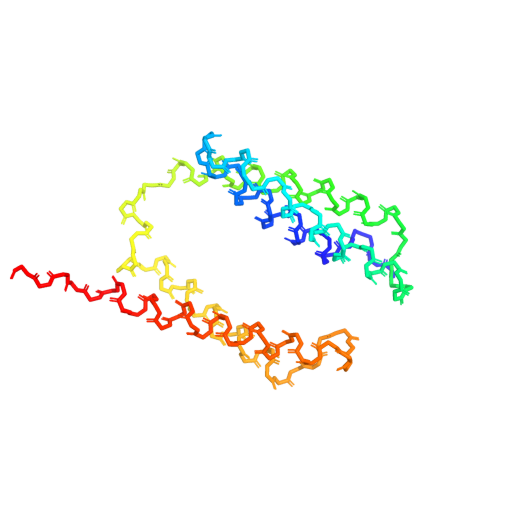745 15.627 1.00 95.00 128 ALA A CA 1
ATOM 949 C C . ALA A 1 128 ? 1.618 4.353 15.926 1.00 95.00 128 ALA A C 1
ATOM 951 O O . ALA A 1 128 ? 1.123 4.266 17.055 1.00 95.00 128 ALA A O 1
ATOM 952 N N . LEU A 1 129 ? 0.954 4.915 14.909 1.00 94.50 129 LEU A N 1
ATOM 953 C CA . LEU A 1 129 ? -0.419 5.413 15.017 1.00 94.50 129 LEU A CA 1
ATOM 954 C C . LEU A 1 129 ? -1.410 4.281 15.312 1.00 94.50 129 LEU A C 1
ATOM 956 O O . LEU A 1 129 ? -2.285 4.447 16.162 1.00 94.50 129 LEU A O 1
ATOM 960 N N . PHE A 1 130 ? -1.243 3.120 14.678 1.00 93.12 130 PHE A N 1
ATOM 961 C CA . PHE A 1 130 ? -2.061 1.935 14.927 1.00 93.12 130 PHE A CA 1
ATOM 962 C C . PHE A 1 130 ? -1.930 1.436 16.373 1.00 93.12 130 PHE A C 1
ATOM 964 O O . PHE A 1 130 ? -2.938 1.167 17.022 1.00 93.12 130 PHE A O 1
ATOM 971 N N . ILE A 1 131 ? -0.713 1.382 16.925 1.00 92.62 131 ILE A N 1
ATOM 972 C CA . ILE A 1 131 ? -0.475 1.032 18.335 1.00 92.62 131 ILE A CA 1
ATOM 973 C C . ILE A 1 131 ? -1.146 2.052 19.263 1.00 92.62 131 ILE A C 1
ATOM 975 O O . ILE A 1 131 ? -1.787 1.673 20.245 1.00 92.62 131 ILE A O 1
ATOM 979 N N . LYS A 1 132 ? -1.050 3.352 18.953 1.00 91.50 132 LYS A N 1
ATOM 980 C CA . LYS A 1 132 ? -1.724 4.400 19.734 1.00 91.50 132 LYS A CA 1
ATOM 981 C C . LYS A 1 132 ? -3.247 4.232 19.709 1.00 91.50 132 LYS A C 1
ATOM 983 O O . LYS A 1 132 ? -3.879 4.406 20.748 1.00 91.50 132 LYS A O 1
ATOM 988 N N . ALA A 1 133 ? -3.818 3.859 18.564 1.00 89.12 133 ALA A N 1
ATOM 989 C CA . ALA A 1 133 ? -5.254 3.647 18.386 1.00 89.12 133 ALA A CA 1
ATOM 990 C C . ALA A 1 133 ? -5.805 2.416 19.132 1.00 89.12 133 ALA A C 1
ATOM 992 O O . ALA A 1 133 ? -7.014 2.323 19.325 1.00 89.12 133 ALA A O 1
ATOM 993 N N . GLN A 1 134 ? -4.947 1.488 19.573 1.00 86.88 134 GLN A N 1
ATOM 994 C CA . GLN A 1 134 ? -5.362 0.333 20.380 1.00 86.88 134 GLN A CA 1
ATOM 995 C C . GLN A 1 134 ? -5.603 0.675 21.856 1.00 86.88 134 GLN A C 1
ATOM 997 O O . GLN A 1 134 ? -6.298 -0.060 22.562 1.00 86.88 134 GLN A O 1
ATOM 1002 N N . LYS A 1 135 ? -5.045 1.789 22.349 1.00 83.06 135 LYS A N 1
ATOM 1003 C CA . LYS A 1 135 ? -5.244 2.193 23.743 1.00 83.06 135 LYS A CA 1
ATOM 1004 C C . LYS A 1 135 ? -6.716 2.574 23.955 1.00 83.06 135 LYS A C 1
ATOM 1006 O O . LYS A 1 135 ? -7.238 3.369 23.169 1.00 83.06 135 LYS A O 1
ATOM 1011 N N . PRO A 1 136 ? -7.394 2.050 24.993 1.00 65.06 136 PRO A N 1
ATOM 1012 C CA . PRO A 1 136 ? -8.736 2.512 25.326 1.00 65.06 136 PRO A CA 1
ATOM 1013 C C . PRO A 1 136 ? -8.683 4.022 25.587 1.00 65.06 136 PRO A C 1
ATOM 1015 O O . PRO A 1 136 ? -7.766 4.502 26.259 1.00 65.06 136 PRO A O 1
ATOM 1018 N N . ARG A 1 137 ? -9.633 4.786 25.027 1.00 59.28 137 ARG A N 1
ATOM 1019 C CA . ARG A 1 137 ? -9.803 6.195 25.409 1.00 59.28 137 ARG A CA 1
ATOM 1020 C C . ARG A 1 137 ? -10.084 6.204 26.911 1.00 59.28 137 ARG A C 1
ATOM 1022 O O . ARG A 1 137 ? -11.060 5.592 27.334 1.00 59.28 137 ARG A O 1
ATOM 1029 N N . ALA A 1 138 ? -9.199 6.822 27.693 1.00 53.84 138 ALA A N 1
ATOM 1030 C CA . ALA A 1 138 ? -9.483 7.095 29.094 1.00 53.84 138 ALA A CA 1
ATOM 1031 C C . ALA A 1 138 ? -10.780 7.917 29.148 1.00 53.84 138 ALA A C 1
ATOM 1033 O O . ALA A 1 138 ? -10.906 8.889 28.397 1.00 53.84 138 ALA A O 1
ATOM 1034 N N . ILE A 1 139 ? -11.746 7.430 29.931 1.00 46.75 139 ILE A N 1
ATOM 1035 C CA . ILE A 1 139 ? -13.021 8.101 30.216 1.00 46.75 139 ILE A CA 1
ATOM 1036 C C . ILE A 1 139 ? -12.736 9.304 31.110 1.00 46.75 139 ILE A C 1
ATOM 1038 O O . ILE A 1 139 ? -11.923 9.131 32.048 1.00 46.75 139 ILE A O 1
#

Foldseek 3Di:
DDAADPQLLQQLQVLLLVLLLDDPVCNVVSPCSVVVSVVSLVVCVVVVNDDPVNNVRSNVNNNVNSNVVSVVVVVDDVVCVQLQHPVVVVVLVVLVVLLVCLVPDDPPDPVCNVVSVVSNVVSVVVSVVSVVSNDPDDD

Sequence (139 aa):
RAMPSGHTITAFAVVSGIYFASDRNNRTSLWWIFIIAGFAGISRNALGAHWLTDVLAGCAIGLWSGMLGAGLARLIPEAKLAANQIGPRLLALGGLATIYVLLTQTLDSELNQSLQYACVALISITLALFIKAQKPRAI

Secondary structure (DSSP, 8-state):
--SS-HHHHHHHHHHHHHHHHS-HHHHHHHTTHHHHHHHHHHHHHHTTSS-HHHHHHHHHHHHHHHHHHHHHHTTS-HHHHSTTSHHHHHHHHHHHHHHHHHHHS--S-GGGHHHHHHHHHHHHHHHHHHHHHHSPPP-

Radius of gyration: 17.09 Å; chains: 1; bounding box: 39×27×54 Å